Protein AF-A0A804HHR8-F1 (afdb_monomer_lite)

Sequence (75 aa):
MASWLYECLCEAELAQYYSHFTALGLQKIDELAKITMKDYSKLGVHDMNDRKRLFQLIKIIKIMQEEDKAVSIPE

Structure (mmCIF, N/CA/C/O backbone):
data_AF-A0A804HHR8-F1
#
_entry.id   AF-A0A804HHR8-F1
#
loop_
_atom_site.group_PDB
_atom_site.id
_atom_site.type_symbol
_atom_site.label_atom_id
_atom_site.label_alt_id
_atom_site.label_comp_id
_atom_site.label_asym_id
_atom_site.label_entity_id
_atom_site.label_seq_id
_atom_site.pdbx_PDB_ins_code
_atom_site.Cartn_x
_atom_site.Cartn_y
_atom_site.Cartn_z
_atom_site.occupancy
_atom_site.B_iso_or_equiv
_atom_site.auth_seq_id
_atom_site.auth_comp_id
_atom_site.auth_asym_id
_atom_site.auth_atom_id
_atom_site.pdbx_PDB_model_num
ATOM 1 N N . MET A 1 1 ? -10.359 4.627 -18.853 1.00 50.97 1 MET A N 1
ATOM 2 C CA . MET A 1 1 ? -10.384 5.391 -17.590 1.00 50.97 1 MET A CA 1
ATOM 3 C C . MET A 1 1 ? -9.312 4.797 -16.706 1.00 50.97 1 MET A C 1
ATOM 5 O O . MET A 1 1 ? -9.411 3.615 -16.402 1.00 50.97 1 MET A O 1
ATOM 9 N N . ALA A 1 2 ? -8.258 5.550 -16.402 1.00 57.28 2 ALA A N 1
ATOM 10 C CA . ALA A 1 2 ? -7.345 5.141 -15.345 1.00 57.28 2 ALA A CA 1
ATOM 11 C C . ALA A 1 2 ? -8.100 5.279 -14.016 1.00 57.28 2 ALA A C 1
ATOM 13 O O . ALA A 1 2 ? -8.850 6.235 -13.825 1.00 57.28 2 ALA A O 1
ATOM 14 N N . SER A 1 3 ? -7.997 4.280 -13.147 1.00 78.31 3 SER A N 1
ATOM 15 C CA . SER A 1 3 ? -8.525 4.395 -11.791 1.00 78.31 3 SER A CA 1
ATOM 16 C C . SER A 1 3 ? -7.620 5.343 -11.009 1.00 78.31 3 SER A C 1
ATOM 18 O O . SER A 1 3 ? -6.406 5.203 -11.110 1.00 78.31 3 SER A O 1
ATOM 20 N N . TRP A 1 4 ? -8.173 6.207 -10.154 1.00 84.19 4 TRP A N 1
ATOM 21 C CA . TRP A 1 4 ? -7.389 7.109 -9.289 1.00 84.19 4 TRP A CA 1
ATOM 22 C C . TRP A 1 4 ? -6.298 6.358 -8.491 1.00 84.19 4 TRP A C 1
ATOM 24 O O . TRP A 1 4 ? -5.197 6.857 -8.280 1.00 84.19 4 TRP A O 1
ATOM 34 N N . LEU A 1 5 ? -6.552 5.092 -8.137 1.00 87.94 5 LEU A N 1
ATOM 35 C CA . LEU A 1 5 ? -5.557 4.175 -7.572 1.00 87.94 5 LEU A CA 1
ATOM 36 C C . LEU A 1 5 ? -4.281 4.050 -8.430 1.00 87.94 5 LEU A C 1
ATOM 38 O O . LEU A 1 5 ? -3.177 4.088 -7.893 1.00 87.94 5 LEU A O 1
ATOM 42 N N . TYR A 1 6 ? -4.430 3.869 -9.743 1.00 89.56 6 TYR A N 1
ATOM 43 C CA . TYR A 1 6 ? -3.312 3.730 -10.673 1.00 89.56 6 TYR A CA 1
ATOM 44 C C . TYR A 1 6 ? -2.486 5.014 -10.745 1.00 89.56 6 TYR A C 1
ATOM 46 O O . TYR A 1 6 ? -1.266 4.937 -10.673 1.00 89.56 6 TYR A O 1
ATOM 54 N N . GLU A 1 7 ? -3.130 6.180 -10.826 1.00 89.75 7 GLU A N 1
ATOM 55 C CA . GLU A 1 7 ? -2.438 7.477 -10.817 1.00 89.75 7 GLU A CA 1
ATOM 56 C C . GLU A 1 7 ? -1.636 7.674 -9.525 1.00 89.75 7 GLU A C 1
ATOM 58 O O . GLU A 1 7 ? -0.444 7.970 -9.584 1.00 89.75 7 GLU A O 1
ATOM 63 N N . CYS A 1 8 ? -2.240 7.376 -8.371 1.00 89.25 8 CYS A N 1
ATOM 64 C CA . CYS A 1 8 ? -1.587 7.483 -7.064 1.00 89.25 8 CYS A CA 1
ATOM 65 C C . CYS A 1 8 ? -0.371 6.540 -6.946 1.00 89.25 8 CYS A C 1
ATOM 67 O O . CYS A 1 8 ? 0.691 6.918 -6.452 1.00 89.25 8 CYS A O 1
ATOM 69 N N . LEU A 1 9 ? -0.497 5.306 -7.450 1.00 90.38 9 LEU A N 1
ATOM 70 C CA . LEU A 1 9 ? 0.620 4.363 -7.523 1.00 90.38 9 LEU A CA 1
ATOM 71 C C . LEU A 1 9 ? 1.680 4.804 -8.537 1.00 90.38 9 LEU A C 1
ATOM 73 O O . LEU A 1 9 ? 2.861 4.573 -8.303 1.00 90.38 9 LEU A O 1
ATOM 77 N N . CYS A 1 10 ? 1.290 5.425 -9.648 1.00 90.94 10 CYS A N 1
ATOM 78 C CA . CYS A 1 10 ? 2.214 5.929 -10.658 1.00 90.94 10 CYS A CA 1
ATOM 79 C C . CYS A 1 10 ? 3.072 7.074 -10.114 1.00 90.94 10 CYS A C 1
ATOM 81 O O . CYS A 1 10 ? 4.289 7.032 -10.281 1.00 90.94 10 CYS A O 1
ATOM 83 N N . GLU A 1 11 ? 2.472 8.032 -9.403 1.00 89.88 11 GLU A N 1
ATOM 84 C CA . GLU A 1 11 ? 3.209 9.092 -8.697 1.00 89.88 11 GLU A CA 1
ATOM 85 C C . GLU A 1 11 ? 4.173 8.529 -7.651 1.00 89.88 11 GLU A C 1
ATOM 87 O O . GLU A 1 11 ? 5.298 9.005 -7.517 1.00 89.88 11 GLU A O 1
ATOM 92 N N . ALA A 1 12 ? 3.766 7.474 -6.945 1.00 89.62 12 ALA A N 1
ATOM 93 C CA . ALA A 1 12 ? 4.614 6.798 -5.971 1.00 89.62 12 ALA A CA 1
ATOM 94 C C . ALA A 1 12 ? 5.665 5.861 -6.600 1.00 89.62 12 ALA A C 1
ATOM 96 O O . ALA A 1 12 ? 6.364 5.174 -5.857 1.00 89.62 12 ALA A O 1
ATOM 97 N N . GLU A 1 13 ? 5.765 5.785 -7.934 1.00 90.75 13 GLU A N 1
ATOM 98 C CA . GLU A 1 13 ? 6.627 4.847 -8.677 1.00 90.75 13 GLU A CA 1
ATOM 99 C C . GLU A 1 13 ? 6.339 3.354 -8.376 1.00 90.75 13 GLU A C 1
ATOM 101 O O . GLU A 1 13 ? 7.177 2.467 -8.554 1.00 90.75 13 GLU A O 1
ATOM 106 N N . LEU A 1 14 ? 5.111 3.062 -7.945 1.00 91.25 14 LEU A N 1
ATOM 107 C CA . LEU A 1 14 ? 4.585 1.737 -7.608 1.00 91.25 14 LEU A CA 1
ATOM 108 C C . LEU A 1 14 ? 3.612 1.187 -8.663 1.00 91.25 14 LEU A C 1
ATOM 110 O O . LEU A 1 14 ? 3.033 0.120 -8.457 1.00 91.25 14 LEU A O 1
ATOM 114 N N . ALA A 1 15 ? 3.431 1.870 -9.798 1.00 90.19 15 ALA A N 1
ATOM 115 C CA . ALA A 1 15 ? 2.534 1.433 -10.877 1.00 90.19 15 ALA A CA 1
ATOM 116 C C . ALA A 1 15 ? 2.823 0.002 -11.367 1.00 90.19 15 ALA A C 1
ATOM 118 O O . ALA A 1 15 ? 1.898 -0.722 -11.723 1.00 90.19 15 ALA A O 1
ATOM 119 N N . GLN A 1 16 ? 4.082 -0.441 -11.305 1.00 90.31 16 GLN A N 1
ATOM 120 C CA . GLN A 1 16 ? 4.489 -1.815 -11.625 1.00 90.31 16 GLN A CA 1
ATOM 121 C C . GLN A 1 16 ? 3.768 -2.884 -10.782 1.00 90.31 16 GLN A C 1
ATOM 123 O O . GLN A 1 16 ? 3.512 -3.984 -11.263 1.00 90.31 16 GLN A O 1
ATOM 128 N N . TYR A 1 17 ? 3.376 -2.549 -9.551 1.00 90.75 17 TYR A N 1
ATOM 129 C CA . TYR A 1 17 ? 2.674 -3.455 -8.644 1.00 90.75 17 TYR A CA 1
ATOM 130 C C . TYR A 1 17 ? 1.153 -3.416 -8.823 1.00 90.75 17 TYR A C 1
ATOM 132 O O . TYR A 1 17 ? 0.460 -4.239 -8.230 1.00 90.75 17 TYR A O 1
ATOM 140 N N . TYR A 1 18 ? 0.605 -2.497 -9.629 1.00 90.06 18 TYR A N 1
ATOM 141 C CA . TYR A 1 18 ? -0.843 -2.300 -9.796 1.00 90.06 18 TYR A CA 1
ATOM 142 C C . TYR A 1 18 ? -1.596 -3.594 -10.141 1.00 90.06 18 TYR A C 1
ATOM 144 O O . TYR A 1 18 ? -2.677 -3.860 -9.608 1.00 90.06 18 TYR A O 1
ATOM 152 N N . SER A 1 19 ? -0.996 -4.447 -10.971 1.00 89.81 19 SER A N 1
ATOM 153 C CA . SER A 1 19 ? -1.544 -5.766 -11.300 1.00 89.81 19 SER A CA 1
ATOM 154 C C . SER A 1 19 ? -1.701 -6.657 -10.061 1.00 89.81 19 SER A C 1
ATOM 156 O O . SER A 1 19 ? -2.695 -7.363 -9.938 1.00 89.81 19 SER A O 1
ATOM 158 N N . HIS A 1 20 ? -0.773 -6.594 -9.102 1.00 91.25 20 HIS A N 1
ATOM 159 C CA . HIS A 1 20 ? -0.866 -7.342 -7.844 1.00 91.25 20 HIS A CA 1
ATOM 160 C C . HIS A 1 20 ? -1.937 -6.762 -6.915 1.00 91.25 20 HIS A C 1
ATOM 162 O O . HIS A 1 20 ? -2.672 -7.520 -6.287 1.00 91.25 20 HIS A O 1
ATOM 168 N N . PHE A 1 21 ? -2.073 -5.432 -6.858 1.00 90.12 21 PHE A N 1
ATOM 169 C CA . PHE A 1 21 ? -3.151 -4.789 -6.099 1.00 90.12 21 PHE A CA 1
ATOM 170 C C . PHE A 1 21 ? -4.523 -5.235 -6.620 1.00 90.12 21 PHE A C 1
ATOM 172 O O . PHE A 1 21 ? -5.347 -5.750 -5.864 1.00 90.12 21 PHE A O 1
ATOM 179 N N . THR A 1 22 ? -4.745 -5.114 -7.927 1.00 89.19 22 THR A N 1
ATOM 180 C CA . THR A 1 22 ? -6.022 -5.479 -8.556 1.00 89.19 22 THR A CA 1
ATOM 181 C C . THR A 1 22 ? -6.313 -6.979 -8.494 1.00 89.19 22 THR A C 1
ATOM 183 O O . THR A 1 22 ? -7.464 -7.350 -8.265 1.00 89.19 22 THR A O 1
ATOM 186 N N . ALA A 1 23 ? -5.293 -7.839 -8.594 1.00 89.12 23 ALA A N 1
ATOM 187 C CA . ALA A 1 23 ? -5.431 -9.286 -8.404 1.00 89.12 23 ALA A CA 1
ATOM 188 C C . ALA A 1 23 ? -5.885 -9.669 -6.984 1.00 89.12 23 ALA A C 1
ATOM 190 O O . ALA A 1 23 ? -6.570 -10.675 -6.809 1.00 89.12 23 ALA A O 1
ATOM 191 N N . LEU A 1 24 ? -5.556 -8.853 -5.977 1.00 85.94 24 LEU A N 1
ATOM 192 C CA . LEU A 1 24 ? -6.046 -9.001 -4.602 1.00 85.94 24 LEU A CA 1
ATOM 193 C C . LEU A 1 24 ? -7.408 -8.321 -4.365 1.00 85.94 24 LEU A C 1
ATOM 195 O O . LEU A 1 24 ? -7.898 -8.312 -3.238 1.00 85.94 24 LEU A O 1
ATOM 199 N N . GLY A 1 25 ? -8.025 -7.747 -5.403 1.00 86.94 25 GLY A N 1
ATOM 200 C CA . GLY A 1 25 ? -9.292 -7.017 -5.309 1.00 86.94 25 GLY A CA 1
ATOM 201 C C . GLY A 1 25 ? -9.154 -5.554 -4.875 1.00 86.94 25 GLY A C 1
ATOM 202 O O . GLY A 1 25 ? -10.162 -4.871 -4.692 1.00 86.94 25 GLY A O 1
ATOM 203 N N . LEU A 1 26 ? -7.929 -5.036 -4.748 1.00 88.06 26 LEU A N 1
ATOM 204 C CA . LEU A 1 26 ? -7.664 -3.652 -4.353 1.00 88.06 26 LEU A CA 1
ATOM 205 C C . LEU A 1 26 ? -7.805 -2.750 -5.583 1.00 88.06 26 LEU A C 1
ATOM 207 O O . LEU A 1 26 ? -6.890 -2.620 -6.393 1.00 88.06 26 LEU A O 1
ATOM 211 N N . GLN A 1 27 ? -8.983 -2.148 -5.737 1.00 86.56 27 GLN A N 1
ATOM 212 C CA . GLN A 1 27 ? -9.308 -1.269 -6.872 1.00 86.56 27 GLN A CA 1
ATOM 213 C C . GLN A 1 27 ? -9.491 0.201 -6.470 1.00 86.56 27 GLN A C 1
ATOM 215 O O . GLN A 1 27 ? -9.554 1.077 -7.334 1.00 86.56 27 GLN A O 1
ATOM 220 N N . LYS A 1 28 ? -9.583 0.482 -5.165 1.00 87.81 28 LYS A N 1
ATOM 221 C CA . LYS A 1 28 ? -9.885 1.806 -4.610 1.00 87.81 28 LYS A CA 1
ATOM 222 C C . LYS A 1 28 ? -8.774 2.282 -3.684 1.00 87.81 28 LYS A C 1
ATOM 224 O O . LYS A 1 28 ? -8.117 1.483 -3.026 1.00 87.81 28 LYS A O 1
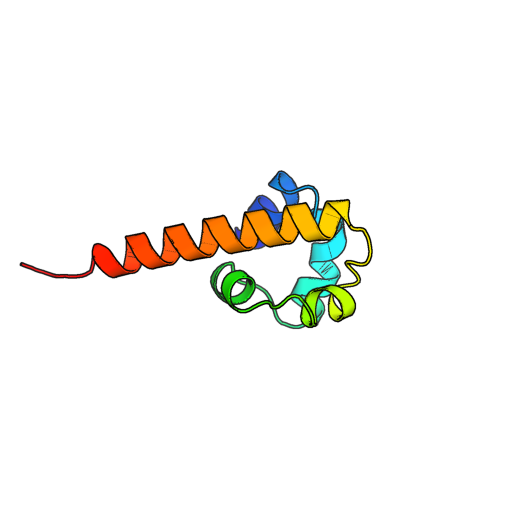ATOM 229 N N . ILE A 1 29 ? -8.636 3.600 -3.592 1.00 87.88 29 ILE A N 1
ATOM 230 C CA . ILE A 1 29 ? -7.690 4.259 -2.687 1.00 87.88 29 ILE A CA 1
ATOM 231 C C . ILE A 1 29 ? -8.048 3.995 -1.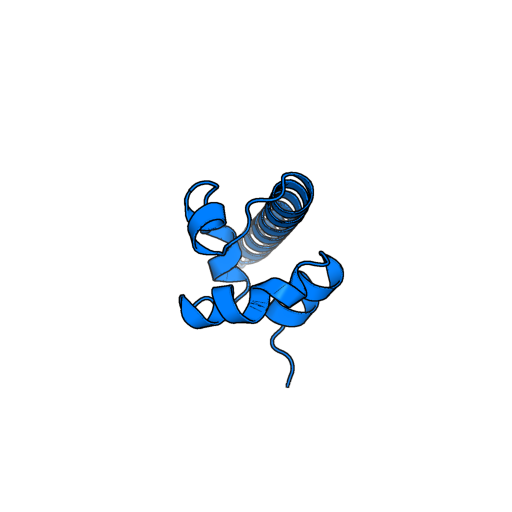216 1.00 87.88 29 ILE A C 1
ATOM 233 O O . ILE A 1 29 ? -7.155 3.802 -0.400 1.00 87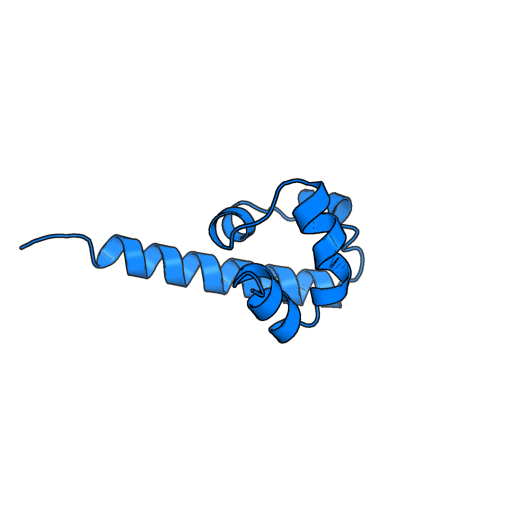.88 29 ILE A O 1
ATOM 237 N N . ASP A 1 30 ? -9.338 3.880 -0.886 1.00 86.19 30 ASP A N 1
ATOM 238 C CA . ASP A 1 30 ? -9.797 3.510 0.462 1.00 86.19 30 ASP A CA 1
ATOM 239 C C . ASP A 1 30 ? -9.162 2.208 0.972 1.00 86.19 30 ASP A C 1
ATOM 241 O O . ASP A 1 30 ? -8.724 2.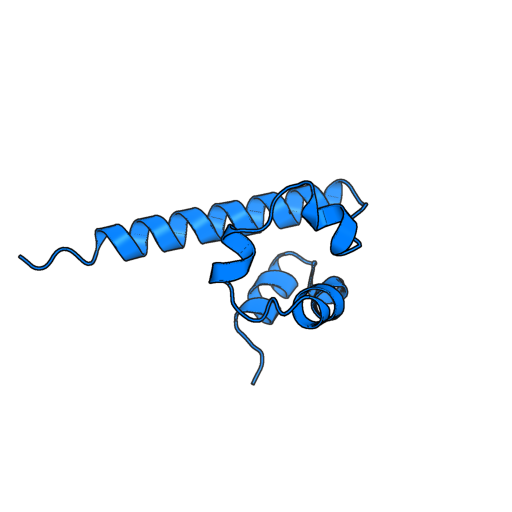103 2.116 1.00 86.19 30 ASP A O 1
ATOM 245 N N . GLU A 1 31 ? -9.025 1.230 0.079 1.00 88.44 31 GLU A N 1
ATOM 246 C CA . GLU A 1 31 ? -8.463 -0.072 0.410 1.00 88.44 31 GLU A CA 1
ATOM 247 C C . GLU A 1 31 ? -6.955 0.005 0.678 1.00 88.44 31 GLU A C 1
ATOM 249 O O . GLU A 1 31 ? -6.462 -0.725 1.536 1.00 88.44 31 GLU A O 1
ATOM 254 N N . LEU A 1 32 ? -6.226 0.930 0.030 1.00 88.31 32 LEU A N 1
ATOM 255 C CA . LEU A 1 32 ? -4.808 1.172 0.331 1.00 88.31 32 LEU A CA 1
ATOM 256 C C . LEU A 1 32 ? -4.615 1.556 1.803 1.00 88.31 32 LEU A C 1
ATOM 258 O O . LEU A 1 32 ? -3.669 1.087 2.434 1.00 88.31 32 LEU A O 1
ATOM 262 N N . ALA A 1 33 ? -5.528 2.338 2.388 1.00 88.31 33 ALA A N 1
ATOM 263 C CA . ALA A 1 33 ? -5.452 2.718 3.800 1.00 88.31 33 ALA A CA 1
ATOM 264 C C . ALA A 1 33 ? -5.508 1.514 4.757 1.00 88.31 33 ALA A C 1
ATOM 266 O O . ALA A 1 33 ? -4.986 1.579 5.875 1.00 88.31 33 ALA A O 1
ATOM 267 N N . LYS A 1 34 ? -6.116 0.406 4.326 1.00 88.06 34 LYS A N 1
ATOM 268 C CA . LYS A 1 34 ? -6.262 -0.822 5.121 1.00 88.06 34 LYS A CA 1
ATOM 269 C C . LYS A 1 34 ? -5.045 -1.740 5.009 1.00 88.06 34 LYS A C 1
ATOM 271 O O . LYS A 1 34 ? -4.906 -2.657 5.816 1.00 88.06 34 LYS A O 1
ATOM 276 N N . ILE A 1 35 ? -4.152 -1.491 4.051 1.00 89.31 35 ILE A N 1
ATOM 277 C CA . ILE A 1 35 ? -2.973 -2.324 3.816 1.00 89.31 35 ILE A CA 1
ATOM 278 C C . ILE A 1 35 ? -1.998 -2.180 4.977 1.00 89.31 35 ILE A C 1
ATOM 280 O O . ILE A 1 35 ? -1.650 -1.081 5.419 1.00 89.31 35 ILE A O 1
ATOM 284 N N . THR A 1 36 ? -1.524 -3.324 5.456 1.00 87.69 36 THR A N 1
ATOM 285 C CA . THR A 1 36 ? -0.526 -3.393 6.518 1.00 87.69 36 THR A CA 1
ATOM 286 C C . THR A 1 36 ? 0.826 -3.831 5.971 1.00 87.69 36 THR A C 1
ATOM 288 O O . THR A 1 36 ? 0.933 -4.387 4.878 1.00 87.69 36 THR A O 1
ATOM 291 N N . MET A 1 37 ? 1.883 -3.674 6.772 1.00 87.81 37 MET A N 1
ATOM 292 C CA . MET A 1 37 ? 3.223 -4.152 6.403 1.00 87.81 37 MET A CA 1
ATOM 293 C C . MET A 1 37 ? 3.271 -5.657 6.088 1.00 87.81 37 MET A C 1
ATOM 295 O O . MET A 1 37 ? 4.160 -6.101 5.366 1.00 87.81 37 MET A O 1
ATOM 299 N N . LYS A 1 38 ? 2.322 -6.453 6.603 1.00 87.50 38 LYS A N 1
ATOM 300 C CA . LYS A 1 38 ? 2.220 -7.885 6.283 1.00 87.50 38 LYS A CA 1
ATOM 301 C C . LYS A 1 38 ? 1.726 -8.122 4.857 1.00 87.50 38 LYS A C 1
ATOM 303 O O . LYS A 1 38 ? 2.115 -9.106 4.232 1.00 87.50 38 LYS A O 1
ATOM 308 N N . ASP A 1 39 ? 0.890 -7.228 4.344 1.00 90.25 39 ASP A N 1
ATOM 309 C CA . ASP A 1 39 ? 0.308 -7.338 3.009 1.00 90.25 39 ASP A CA 1
ATOM 310 C C . ASP A 1 39 ? 1.272 -6.852 1.926 1.00 90.25 39 ASP A C 1
ATOM 312 O O . ASP A 1 39 ? 1.186 -7.317 0.795 1.00 90.25 39 ASP A O 1
ATOM 316 N N . TYR A 1 40 ? 2.270 -6.030 2.273 1.00 90.50 40 TYR A N 1
ATOM 317 C CA . TYR A 1 40 ? 3.333 -5.618 1.344 1.00 90.50 40 TYR A CA 1
ATOM 318 C C . TYR A 1 40 ? 4.030 -6.831 0.722 1.00 90.50 40 TYR A C 1
ATOM 320 O O . TYR A 1 40 ? 4.216 -6.894 -0.489 1.00 90.50 40 TYR A O 1
ATOM 328 N N . SER A 1 41 ? 4.327 -7.846 1.538 1.00 88.00 41 SER A N 1
ATOM 329 C CA . SER A 1 41 ? 4.914 -9.100 1.059 1.00 88.00 41 SER A CA 1
ATOM 330 C C . SER A 1 41 ? 3.979 -9.877 0.124 1.00 88.00 41 SER A C 1
ATOM 332 O O . SER A 1 41 ? 4.461 -10.549 -0.778 1.00 88.00 41 SER A O 1
ATOM 334 N N . LYS A 1 42 ? 2.653 -9.785 0.302 1.00 88.94 42 LYS A N 1
ATOM 335 C CA . LYS A 1 42 ? 1.670 -10.420 -0.599 1.00 88.94 42 LYS A CA 1
ATOM 336 C C . LYS A 1 42 ? 1.510 -9.656 -1.914 1.00 88.94 42 LYS A C 1
ATOM 338 O O . LYS A 1 42 ? 1.184 -10.255 -2.930 1.00 88.94 42 LYS A O 1
ATOM 343 N N . LEU A 1 43 ? 1.759 -8.349 -1.890 1.00 89.19 43 LEU A N 1
ATOM 344 C CA . LEU A 1 43 ? 1.765 -7.466 -3.058 1.00 89.19 43 LEU A CA 1
ATOM 345 C C . LEU A 1 43 ? 3.051 -7.591 -3.890 1.00 89.19 43 LEU A C 1
ATOM 347 O O . LEU A 1 43 ? 3.188 -6.923 -4.911 1.00 89.19 43 LEU A O 1
ATOM 351 N N . GLY A 1 44 ? 4.008 -8.419 -3.459 1.00 89.19 44 GLY A N 1
ATOM 352 C CA . GLY A 1 44 ? 5.323 -8.529 -4.089 1.00 89.19 44 GLY A CA 1
ATOM 353 C C . GLY A 1 44 ? 6.250 -7.349 -3.781 1.00 89.19 44 GLY A C 1
ATOM 354 O O . GLY A 1 44 ? 7.279 -7.199 -4.430 1.00 89.19 44 GLY A O 1
ATOM 355 N N . VAL A 1 45 ? 5.916 -6.516 -2.790 1.00 91.25 45 VAL A N 1
ATOM 356 C CA . VAL A 1 45 ? 6.717 -5.353 -2.385 1.00 91.25 45 VAL A CA 1
ATOM 357 C C . VAL A 1 45 ? 7.755 -5.786 -1.345 1.00 91.25 45 VAL A C 1
ATOM 359 O O . VAL A 1 45 ? 7.559 -5.709 -0.121 1.00 91.25 45 VAL A O 1
ATOM 362 N N . HIS A 1 46 ? 8.879 -6.292 -1.845 1.00 90.00 46 HIS A N 1
ATOM 363 C CA . HIS A 1 46 ? 9.997 -6.761 -1.021 1.00 90.00 46 HIS A CA 1
ATOM 364 C C . HIS A 1 46 ? 11.050 -5.672 -0.787 1.00 90.00 46 HIS A C 1
ATOM 366 O O . HIS A 1 46 ? 11.641 -5.625 0.296 1.00 90.00 46 HIS A O 1
ATOM 372 N N . ASP A 1 47 ? 11.225 -4.769 -1.752 1.00 92.12 47 ASP A N 1
ATOM 373 C CA . ASP A 1 47 ? 12.205 -3.690 -1.703 1.00 92.12 47 ASP A CA 1
ATOM 374 C C . ASP A 1 47 ? 11.915 -2.665 -0.608 1.00 92.12 47 ASP A C 1
ATOM 376 O O . ASP A 1 47 ? 10.807 -2.151 -0.462 1.00 92.12 47 ASP A O 1
ATOM 380 N N . MET A 1 48 ? 12.946 -2.308 0.161 1.00 90.50 48 MET A N 1
ATOM 381 C CA . MET A 1 48 ? 12.817 -1.325 1.244 1.00 90.50 48 MET A CA 1
ATOM 382 C C . MET A 1 48 ? 12.433 0.064 0.727 1.00 90.50 48 MET A C 1
ATOM 384 O O . MET A 1 48 ? 11.746 0.806 1.431 1.00 90.50 48 MET A O 1
ATOM 388 N N . ASN A 1 49 ? 12.856 0.415 -0.489 1.00 92.12 49 ASN A N 1
ATOM 389 C CA . ASN A 1 49 ? 12.491 1.684 -1.110 1.00 92.12 49 ASN A CA 1
ATOM 390 C C . ASN A 1 49 ? 10.993 1.720 -1.445 1.00 92.12 49 ASN A C 1
ATOM 392 O O . ASN A 1 49 ? 10.291 2.655 -1.064 1.00 92.12 49 ASN A O 1
ATOM 396 N N . ASP A 1 50 ? 10.483 0.646 -2.041 1.00 92.19 50 ASP A N 1
ATOM 397 C CA . ASP A 1 50 ? 9.071 0.531 -2.398 1.00 92.19 50 ASP A CA 1
ATOM 398 C C . ASP A 1 50 ? 8.179 0.409 -1.161 1.00 92.19 5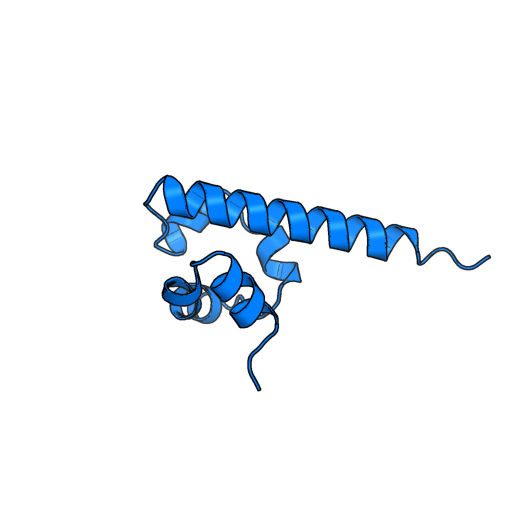0 ASP A C 1
ATOM 400 O O . ASP A 1 50 ? 7.112 1.015 -1.100 1.00 92.19 50 ASP A O 1
ATOM 404 N N . ARG A 1 51 ? 8.650 -0.269 -0.107 1.00 91.56 51 ARG A N 1
ATOM 405 C CA . ARG A 1 51 ? 7.965 -0.293 1.196 1.00 91.56 51 ARG A CA 1
ATOM 406 C C . ARG A 1 51 ? 7.836 1.099 1.805 1.00 91.56 51 ARG A C 1
ATOM 408 O O . ARG A 1 51 ? 6.790 1.406 2.378 1.00 91.56 51 ARG A O 1
ATOM 415 N N . LYS A 1 52 ? 8.872 1.940 1.696 1.00 92.56 52 LYS A N 1
ATOM 416 C CA . LYS A 1 52 ? 8.820 3.337 2.158 1.00 92.56 52 LYS A CA 1
ATOM 417 C C . LYS A 1 52 ? 7.833 4.155 1.330 1.00 92.56 52 LYS A C 1
ATOM 419 O O . LYS A 1 52 ? 6.983 4.814 1.923 1.00 92.56 52 LYS A O 1
ATOM 424 N N . ARG A 1 53 ? 7.905 4.059 -0.002 1.00 93.81 53 ARG A N 1
ATOM 425 C CA . ARG A 1 53 ? 6.975 4.728 -0.931 1.00 93.81 53 ARG A CA 1
ATOM 426 C C . ARG A 1 53 ? 5.526 4.350 -0.628 1.00 93.81 53 ARG A C 1
ATOM 428 O O . ARG A 1 53 ? 4.688 5.224 -0.428 1.00 93.81 53 ARG A O 1
ATOM 435 N N . LEU A 1 54 ? 5.254 3.054 -0.475 1.00 92.31 54 LEU A N 1
ATOM 436 C CA . LEU A 1 54 ? 3.919 2.540 -0.175 1.00 92.31 54 LEU A CA 1
ATOM 437 C C . LEU A 1 54 ? 3.434 3.006 1.201 1.00 92.31 54 LEU A C 1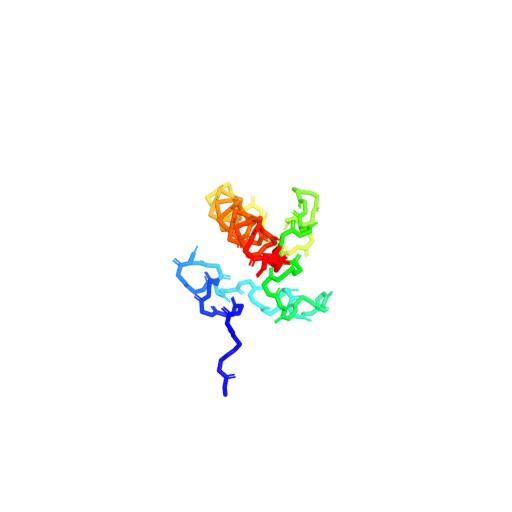
ATOM 439 O O . LEU A 1 54 ? 2.294 3.435 1.344 1.00 92.31 54 LEU A O 1
ATOM 443 N N . PHE A 1 55 ? 4.307 2.989 2.210 1.00 92.25 55 PHE A N 1
ATOM 444 C CA . PHE A 1 55 ? 3.973 3.496 3.539 1.00 92.25 55 PHE A CA 1
ATOM 445 C C . PHE A 1 55 ? 3.628 4.990 3.530 1.00 92.25 55 PHE A C 1
ATOM 447 O O . PHE A 1 55 ? 2.662 5.396 4.176 1.00 92.25 55 PHE A O 1
ATOM 454 N N . GLN A 1 56 ? 4.383 5.808 2.791 1.00 91.69 56 GLN A N 1
ATOM 455 C CA . GLN A 1 56 ? 4.087 7.234 2.643 1.00 91.69 56 GLN A CA 1
ATOM 456 C C . GLN A 1 56 ? 2.761 7.460 1.916 1.00 91.69 56 GLN A C 1
ATOM 458 O O . GLN A 1 56 ? 1.945 8.242 2.399 1.00 91.69 56 GLN A O 1
ATOM 463 N N . LEU A 1 57 ? 2.514 6.729 0.827 1.00 91.56 57 LEU A N 1
ATOM 464 C CA . LEU A 1 57 ? 1.266 6.799 0.069 1.00 91.56 57 LEU A CA 1
ATOM 465 C C . LEU A 1 57 ? 0.053 6.489 0.958 1.00 91.56 57 LEU A C 1
ATOM 467 O O . LEU A 1 57 ? -0.879 7.283 1.054 1.00 91.56 57 LEU A O 1
ATOM 471 N N . ILE A 1 58 ? 0.105 5.372 1.689 1.00 91.44 58 ILE A N 1
ATOM 472 C CA . ILE A 1 58 ? -0.946 4.949 2.627 1.00 91.44 58 ILE A CA 1
ATOM 473 C C . ILE A 1 58 ? -1.164 5.998 3.721 1.00 91.44 58 ILE A C 1
ATOM 475 O O . ILE A 1 58 ? -2.302 6.260 4.108 1.00 91.44 58 ILE A O 1
ATOM 479 N N . LYS A 1 59 ? -0.087 6.612 4.223 1.00 90.56 59 LYS A N 1
ATOM 480 C CA . LYS A 1 59 ? -0.174 7.663 5.240 1.00 90.56 59 LYS A CA 1
ATOM 481 C C . LYS A 1 59 ? -0.907 8.899 4.714 1.00 90.56 59 LYS A C 1
ATOM 483 O O . LYS A 1 59 ? -1.769 9.409 5.419 1.00 90.56 59 LYS A O 1
ATOM 488 N N . ILE A 1 60 ? -0.593 9.350 3.499 1.00 90.19 60 ILE A N 1
ATOM 489 C CA . ILE A 1 60 ? -1.265 10.493 2.859 1.00 90.19 60 ILE A CA 1
ATOM 490 C C . ILE A 1 60 ? -2.751 10.187 2.681 1.00 90.19 60 ILE A C 1
ATOM 492 O O . ILE A 1 60 ? -3.595 10.968 3.101 1.00 90.19 60 ILE A O 1
ATOM 496 N N . ILE A 1 61 ? -3.070 9.006 2.151 1.00 88.88 61 ILE A N 1
ATOM 497 C CA . ILE A 1 61 ? -4.451 8.568 1.942 1.00 88.88 61 ILE A CA 1
ATOM 498 C C . ILE A 1 61 ? -5.243 8.556 3.253 1.00 88.88 61 ILE A C 1
ATOM 500 O O . ILE A 1 61 ? -6.389 8.992 3.277 1.00 88.88 61 ILE A O 1
ATOM 504 N N . LYS A 1 62 ? -4.645 8.069 4.346 1.00 88.44 62 LYS A N 1
ATOM 505 C CA . LYS A 1 62 ? -5.287 8.084 5.667 1.00 88.44 62 LYS A CA 1
ATOM 506 C C . LYS A 1 62 ? -5.590 9.498 6.143 1.00 88.44 62 LYS A C 1
ATOM 508 O O . LYS A 1 62 ? -6.695 9.726 6.608 1.00 88.44 62 LYS A O 1
ATOM 513 N N . ILE A 1 63 ? -4.641 10.423 5.994 1.00 89.00 63 ILE A N 1
ATOM 514 C CA . ILE A 1 63 ? -4.831 11.833 6.364 1.00 89.00 63 ILE A CA 1
ATOM 515 C C . ILE A 1 63 ? -5.974 12.439 5.542 1.00 89.00 63 ILE A C 1
ATOM 517 O O . ILE A 1 63 ? -6.894 13.010 6.118 1.00 89.00 63 ILE A O 1
ATOM 521 N N . MET A 1 64 ? -5.980 12.216 4.224 1.00 85.38 64 MET A N 1
ATOM 522 C CA . MET A 1 64 ? -7.049 12.692 3.339 1.00 85.38 64 MET A CA 1
ATOM 523 C C . MET A 1 64 ? -8.423 12.126 3.723 1.00 85.38 64 MET A C 1
ATOM 525 O O . MET A 1 64 ? -9.413 12.846 3.678 1.00 85.38 64 MET A O 1
ATOM 529 N N . GLN A 1 65 ? -8.497 10.852 4.124 1.00 82.81 65 GLN A N 1
ATOM 530 C CA . GLN A 1 65 ? -9.743 10.251 4.614 1.00 82.81 65 GLN A CA 1
ATOM 531 C C . GLN A 1 65 ? -10.183 10.806 5.976 1.00 82.81 65 GLN A C 1
ATOM 533 O O . GLN A 1 65 ? -11.380 10.904 6.240 1.00 82.81 65 GLN A O 1
ATOM 538 N N . GLU A 1 66 ? -9.238 11.134 6.858 1.00 79.19 66 GLU A N 1
ATOM 539 C CA . GLU A 1 66 ? -9.530 11.735 8.163 1.00 79.19 66 GLU A CA 1
ATOM 540 C C . GLU A 1 66 ? -10.059 13.170 8.008 1.00 79.19 66 GLU A C 1
ATOM 542 O O . GLU A 1 66 ? -11.043 13.527 8.657 1.00 79.19 66 GLU A O 1
ATOM 547 N N . GLU A 1 67 ? -9.474 13.957 7.098 1.00 71.88 67 GLU A N 1
ATOM 548 C CA . GLU A 1 67 ? -9.952 15.301 6.743 1.00 71.88 67 GLU A CA 1
ATOM 549 C C . GLU A 1 67 ? -11.338 15.273 6.074 1.00 71.88 67 GLU A C 1
ATOM 551 O O . GLU A 1 67 ? -12.206 16.067 6.435 1.00 71.88 67 GLU A O 1
ATOM 556 N N . ASP A 1 68 ? -11.595 14.321 5.171 1.00 62.84 68 ASP A N 1
ATOM 557 C CA . ASP A 1 68 ? -12.909 14.143 4.528 1.00 62.84 68 ASP A CA 1
ATOM 558 C C . ASP A 1 68 ? -14.009 13.775 5.548 1.00 62.84 68 ASP A C 1
ATOM 560 O O . ASP A 1 68 ? -15.119 14.318 5.530 1.00 62.84 68 ASP A O 1
ATOM 564 N N . LYS A 1 69 ? -13.676 12.930 6.535 1.00 58.53 69 LYS A N 1
ATOM 565 C CA . LYS A 1 69 ? -14.585 12.613 7.648 1.00 58.53 69 LYS A CA 1
ATOM 566 C C . LYS A 1 69 ? -14.885 13.812 8.545 1.00 58.53 69 LYS A C 1
ATOM 568 O O . LYS A 1 69 ? -16.002 13.905 9.054 1.00 58.53 69 LYS A O 1
ATOM 573 N N . ALA A 1 70 ? -13.914 14.696 8.768 1.00 57.81 70 ALA A N 1
ATOM 574 C CA . ALA A 1 70 ? -14.084 15.866 9.628 1.00 57.81 70 ALA A CA 1
ATOM 575 C C . ALA A 1 70 ? -14.991 16.940 9.000 1.00 57.81 70 ALA A C 1
ATOM 577 O O . ALA A 1 70 ? -15.638 17.690 9.728 1.00 57.81 70 ALA A O 1
ATOM 578 N N . VAL A 1 71 ? -15.093 16.983 7.667 1.00 52.84 71 VAL A N 1
ATOM 579 C CA . VAL A 1 71 ? -15.923 17.962 6.939 1.00 52.84 71 VAL A CA 1
ATOM 580 C C . VAL A 1 71 ? -17.399 17.551 6.820 1.00 52.84 71 VAL A C 1
ATOM 582 O O . VAL A 1 71 ? -18.234 18.338 6.387 1.00 52.84 71 VAL A O 1
ATOM 585 N N . SER A 1 72 ? -17.747 16.333 7.246 1.00 50.34 72 SER A N 1
ATOM 586 C CA . SER A 1 72 ? -19.112 15.788 7.176 1.00 50.34 72 SER A CA 1
ATOM 587 C C . SER A 1 72 ? -19.970 16.087 8.416 1.00 50.34 72 SER A C 1
ATOM 589 O O . SER A 1 72 ? -20.969 15.404 8.640 1.00 50.34 72 SER A O 1
ATOM 591 N N . ILE A 1 73 ? -19.602 17.074 9.239 1.00 42.59 73 ILE A N 1
ATOM 592 C CA . ILE A 1 73 ? -20.465 17.581 10.314 1.00 42.59 73 ILE A CA 1
ATOM 593 C C . ILE A 1 73 ? -21.347 18.681 9.700 1.00 42.59 73 ILE A C 1
ATOM 595 O O . ILE A 1 73 ? -20.823 19.755 9.406 1.00 42.59 73 ILE A O 1
ATOM 599 N N . PRO A 1 74 ? -22.650 18.450 9.455 1.00 53.88 74 PRO A N 1
ATOM 600 C CA . PRO A 1 74 ? -23.551 19.540 9.122 1.00 53.88 74 PRO A CA 1
ATOM 601 C C . PRO A 1 74 ? -23.801 20.361 10.394 1.00 53.88 74 PRO A C 1
ATOM 603 O O . PRO A 1 74 ? -24.303 19.823 11.382 1.00 53.88 74 PRO A O 1
ATOM 606 N N . GLU A 1 75 ? -23.443 21.644 10.366 1.00 47.03 75 GLU A N 1
ATOM 607 C CA . GLU A 1 75 ? -24.137 22.669 11.158 1.00 47.03 75 GLU A CA 1
ATOM 608 C C . GLU A 1 75 ? -25.288 23.257 10.336 1.00 47.03 75 GLU A C 1
ATOM 610 O O . GLU A 1 75 ? -25.090 23.495 9.120 1.00 47.03 75 GLU A O 1
#

pLDDT: mean 84.12, std 12.64, range [42.59, 93.81]

Radius of gyration: 13.11 Å; chains: 1; bounding box: 37×33×29 Å

Organism: Homo sapiens (NCBI:txid9606)

InterPro domains:
  IPR001660 Sterile alpha motif domain [PF00536] (4-59)
  IPR001660 Sterile alpha motif domain [PS50105] (1-64)
  IPR013761 Sterile alpha motif/pointed domain superfamily [G3DSA:1.10.150.50] (2-73)
  IPR013761 Sterile alpha motif/pointed domain superfamily [SSF47769] (3-68)

Foldseek 3Di:
DDQVVLVLCVVLVNNVLVVQCVVVVNRDLVVLLVDDPVCCVSSVNPDPSSVVSSVVSSVVSVVVVVVVVVVPDDD

Secondary structure (DSSP, 8-state):
---HHHHHHHHTT-GGGHHHHHHTT--SHHHHHH--HHHHTTTT---HHHHHHHHHHHHHHHHHHHHHHHTT---